Protein AF-A0A060CCU9-F1 (afdb_monomer_lite)

InterPro domains:
  IPR027054 Mannosyltransferase ALG2 [PTHR45918] (2-85)

Structure (mmCIF, N/CA/C/O backbone):
data_AF-A0A060CCU9-F1
#
_entry.id   AF-A0A060CCU9-F1
#
loop_
_atom_site.group_PDB
_atom_site.id
_atom_site.type_symbol
_atom_site.label_atom_id
_atom_site.label_alt_id
_atom_site.label_comp_id
_atom_site.label_asym_id
_atom_site.label_entity_id
_atom_site.label_seq_id
_atom_site.pdbx_PDB_ins_code
_atom_site.Cartn_x
_atom_site.Cartn_y
_atom_site.Cartn_z
_atom_site.occupancy
_atom_site.B_iso_or_equiv
_atom_site.auth_seq_id
_atom_site.auth_comp_id
_atom_site.auth_asym_id
_atom_site.auth_atom_id
_atom_site.pdbx_PDB_model_num
ATOM 1 N N . MET A 1 1 ? 9.193 8.219 -23.273 1.00 51.44 1 MET A N 1
ATOM 2 C CA . MET A 1 1 ? 9.830 7.694 -22.042 1.00 51.44 1 MET A CA 1
ATOM 3 C C . MET A 1 1 ? 11.344 7.481 -22.224 1.00 51.44 1 MET A C 1
ATOM 5 O O . MET A 1 1 ? 11.916 6.650 -21.543 1.00 51.44 1 MET A O 1
ATOM 9 N N . SER A 1 2 ? 12.008 8.240 -23.109 1.00 54.41 2 SER A N 1
ATOM 10 C CA . SER A 1 2 ? 13.439 8.082 -23.443 1.00 54.41 2 SER A CA 1
ATOM 11 C C . SER A 1 2 ? 14.275 9.330 -23.115 1.00 54.41 2 SER A C 1
ATOM 13 O O . SER A 1 2 ? 15.312 9.552 -23.727 1.00 54.41 2 SER A O 1
ATOM 15 N N . ALA A 1 3 ? 13.784 10.177 -22.206 1.00 76.94 3 ALA A N 1
ATOM 16 C CA . ALA A 1 3 ? 14.418 11.446 -21.828 1.00 76.94 3 ALA A CA 1
ATOM 17 C C . ALA A 1 3 ? 14.662 11.570 -20.313 1.00 76.94 3 ALA A C 1
ATOM 19 O O . ALA A 1 3 ? 15.073 12.624 -19.849 1.00 76.94 3 ALA A O 1
ATOM 20 N N . ALA A 1 4 ? 14.356 10.522 -19.541 1.00 86.38 4 ALA A N 1
ATOM 21 C CA . ALA A 1 4 ? 14.636 10.481 -18.112 1.00 86.38 4 ALA A CA 1
ATOM 22 C C . ALA A 1 4 ? 15.980 9.785 -17.884 1.00 86.38 4 ALA A C 1
ATOM 24 O O . ALA A 1 4 ? 16.225 8.733 -18.473 1.00 86.38 4 ALA A O 1
ATOM 25 N N . ASP A 1 5 ? 16.809 10.330 -16.997 1.00 88.50 5 ASP A N 1
ATOM 26 C CA . ASP A 1 5 ? 18.094 9.725 -16.624 1.00 88.50 5 ASP A CA 1
ATOM 27 C C . ASP A 1 5 ? 17.923 8.397 -15.869 1.00 88.50 5 ASP A C 1
ATOM 29 O O . ASP A 1 5 ? 18.774 7.507 -15.922 1.00 88.50 5 ASP A O 1
ATOM 33 N N . ALA A 1 6 ? 16.806 8.251 -15.153 1.00 89.88 6 ALA A N 1
ATOM 34 C CA . ALA A 1 6 ? 16.439 7.030 -14.457 1.00 89.88 6 ALA A CA 1
ATOM 35 C C . ALA A 1 6 ? 14.919 6.854 -14.413 1.00 89.88 6 ALA A C 1
ATOM 37 O O . ALA A 1 6 ? 14.161 7.816 -14.289 1.00 89.88 6 ALA A O 1
ATOM 38 N N . VAL A 1 7 ? 14.487 5.595 -14.451 1.00 92.19 7 VAL A N 1
ATOM 39 C CA . VAL A 1 7 ? 13.100 5.191 -14.213 1.00 92.19 7 VAL A CA 1
ATOM 40 C C . VAL A 1 7 ? 13.054 4.386 -12.922 1.00 92.19 7 VAL A C 1
ATOM 42 O O . VAL A 1 7 ? 13.934 3.563 -12.664 1.00 92.19 7 VAL A O 1
ATOM 45 N N . VAL A 1 8 ? 12.030 4.624 -12.106 1.00 95.31 8 VAL A N 1
ATOM 46 C CA . VAL A 1 8 ? 11.776 3.866 -10.880 1.00 95.31 8 VAL A CA 1
ATOM 47 C C . VAL A 1 8 ? 10.320 3.434 -10.814 1.00 95.31 8 VAL A C 1
ATOM 49 O O . VAL A 1 8 ? 9.432 4.129 -11.305 1.00 95.31 8 VAL A O 1
ATOM 52 N N . VAL A 1 9 ? 10.078 2.282 -10.201 1.00 96.38 9 VAL A N 1
ATOM 53 C CA . VAL A 1 9 ? 8.746 1.706 -10.012 1.00 96.38 9 VAL A CA 1
ATOM 54 C C . VAL A 1 9 ? 8.481 1.414 -8.540 1.00 96.38 9 VAL A C 1
ATOM 56 O O . VAL A 1 9 ? 9.404 1.260 -7.743 1.00 96.38 9 VAL A O 1
ATOM 59 N N . ASN A 1 10 ? 7.204 1.318 -8.175 1.00 96.75 10 ASN A N 1
ATOM 60 C CA . ASN A 1 10 ? 6.770 1.195 -6.783 1.00 96.75 10 ASN A CA 1
ATOM 61 C C . ASN A 1 10 ? 6.801 -0.231 -6.215 1.00 96.75 10 ASN A C 1
ATOM 63 O O . ASN A 1 10 ? 6.398 -0.429 -5.073 1.00 96.75 10 ASN A O 1
ATOM 67 N N . SER A 1 11 ? 7.192 -1.231 -7.007 1.00 97.19 11 SER A N 1
ATOM 68 C CA . SER A 1 11 ? 7.336 -2.612 -6.550 1.00 97.19 11 SER A CA 1
ATOM 69 C C . SER A 1 11 ? 8.150 -3.450 -7.534 1.00 97.19 11 SER A C 1
ATOM 71 O O . SER A 1 11 ? 8.252 -3.114 -8.716 1.00 97.19 11 SER A O 1
ATOM 73 N N . ASN A 1 12 ? 8.668 -4.588 -7.067 1.00 97.00 12 ASN A N 1
ATOM 74 C CA . ASN A 1 12 ? 9.319 -5.562 -7.950 1.00 97.00 12 ASN A CA 1
ATOM 75 C C . ASN A 1 12 ? 8.337 -6.230 -8.928 1.00 97.00 12 ASN A C 1
ATOM 77 O O . ASN A 1 12 ? 8.745 -6.627 -10.013 1.00 97.00 12 ASN A O 1
ATOM 81 N N . PHE A 1 13 ? 7.047 -6.305 -8.587 1.00 96.88 13 PHE A N 1
ATOM 82 C CA . PHE A 1 13 ? 6.017 -6.768 -9.519 1.00 96.88 13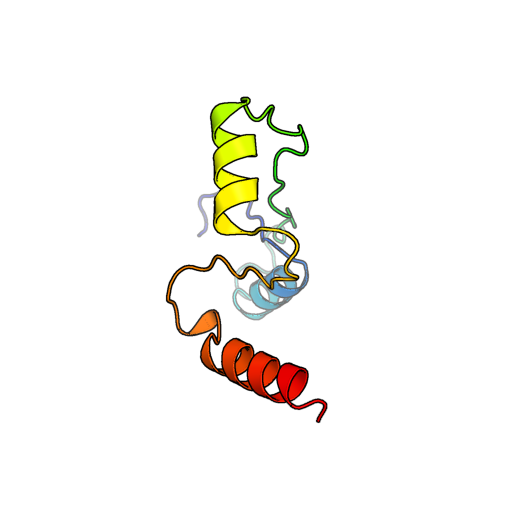 PHE A CA 1
ATOM 83 C C . PHE A 1 13 ? 5.821 -5.770 -10.667 1.00 96.88 13 PHE A C 1
ATOM 85 O O . PHE A 1 13 ? 5.827 -6.132 -11.837 1.00 96.88 13 PHE A O 1
ATOM 92 N N . THR A 1 14 ? 5.721 -4.478 -10.352 1.00 96.50 14 THR A N 1
ATOM 93 C CA . THR A 1 14 ? 5.636 -3.430 -11.377 1.00 96.50 14 THR A CA 1
ATOM 94 C C . THR A 1 14 ? 6.891 -3.421 -12.251 1.00 96.50 14 THR A C 1
ATOM 96 O O . THR A 1 14 ? 6.799 -3.160 -13.446 1.00 96.50 14 THR A O 1
ATOM 99 N N . LYS A 1 15 ? 8.058 -3.744 -11.676 1.00 95.25 15 LYS A N 1
ATOM 100 C CA . LYS A 1 15 ? 9.311 -3.896 -12.422 1.00 95.25 15 LYS A CA 1
ATOM 101 C C . LYS A 1 15 ? 9.233 -5.024 -13.447 1.00 95.25 15 LYS A C 1
ATOM 103 O O . LYS A 1 15 ? 9.546 -4.777 -14.603 1.00 95.25 15 LYS A O 1
ATOM 108 N N . SER A 1 16 ? 8.766 -6.215 -13.064 1.00 95.00 16 SER A N 1
ATOM 109 C CA . SER A 1 16 ? 8.621 -7.311 -14.031 1.00 95.00 16 SER A CA 1
ATOM 110 C C . SER A 1 16 ? 7.629 -6.957 -15.138 1.00 95.00 16 SER A C 1
ATOM 112 O O . SER A 1 16 ? 7.926 -7.150 -16.309 1.00 95.00 16 SER A O 1
ATOM 114 N N . VAL A 1 17 ? 6.494 -6.337 -14.788 1.00 95.94 17 VAL A N 1
ATOM 115 C CA . VAL A 1 17 ? 5.521 -5.861 -15.787 1.00 95.94 17 VAL A CA 1
ATOM 116 C C . VAL A 1 17 ? 6.154 -4.834 -16.732 1.00 95.94 17 VAL A C 1
ATOM 118 O O . VAL A 1 17 ? 5.896 -4.873 -17.933 1.00 95.94 17 VAL A O 1
ATOM 121 N N . TYR A 1 18 ? 6.995 -3.930 -16.221 1.00 94.19 18 TYR A N 1
ATOM 122 C CA . TYR A 1 18 ? 7.733 -2.967 -17.039 1.00 94.19 18 TYR A CA 1
ATOM 123 C C . TYR A 1 18 ? 8.679 -3.668 -18.022 1.00 94.19 18 TYR A C 1
ATOM 125 O O . TYR A 1 18 ? 8.632 -3.367 -19.212 1.00 94.19 18 TYR A O 1
ATOM 133 N N . ASP A 1 19 ? 9.492 -4.612 -17.545 1.00 91.88 19 ASP A N 1
ATOM 134 C CA . ASP A 1 19 ? 10.485 -5.327 -18.358 1.00 91.88 19 ASP A CA 1
ATOM 135 C C . ASP A 1 19 ? 9.823 -6.179 -19.463 1.00 91.88 19 ASP A C 1
ATOM 137 O O . ASP A 1 19 ? 10.336 -6.274 -20.586 1.00 91.88 19 ASP A O 1
ATOM 141 N N . ASP A 1 20 ? 8.651 -6.751 -19.169 1.00 94.06 20 ASP A N 1
ATOM 142 C CA . ASP A 1 20 ? 7.853 -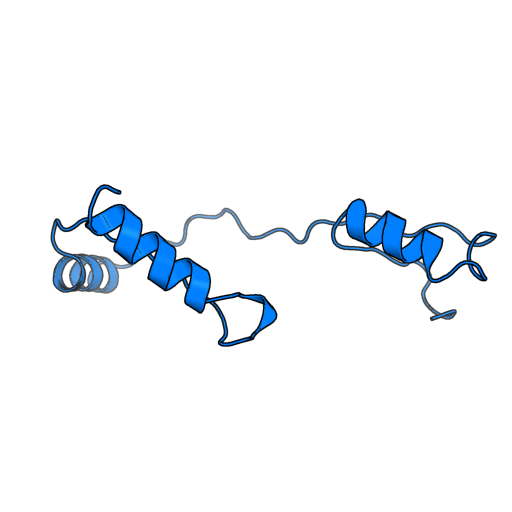7.524 -20.125 1.00 94.06 20 ASP A CA 1
ATOM 143 C C . ASP A 1 20 ? 7.157 -6.628 -21.158 1.00 94.06 20 ASP A C 1
ATOM 145 O O . ASP A 1 20 ? 7.103 -6.963 -22.343 1.00 94.06 20 ASP A O 1
ATOM 149 N N . THR A 1 21 ? 6.644 -5.471 -20.727 1.00 95.06 21 THR A N 1
ATOM 150 C CA . THR A 1 21 ? 5.866 -4.559 -21.583 1.00 95.06 21 THR A CA 1
ATOM 151 C C . THR A 1 21 ? 6.763 -3.711 -22.483 1.00 95.06 21 THR A C 1
ATOM 153 O O . THR A 1 21 ? 6.489 -3.544 -23.672 1.00 95.06 21 THR A O 1
ATOM 156 N N . PHE A 1 22 ? 7.847 -3.158 -21.937 1.00 92.00 22 PHE A N 1
ATOM 157 C CA . PHE A 1 22 ? 8.748 -2.244 -22.639 1.00 92.00 22 PHE A CA 1
ATOM 158 C C . PHE A 1 22 ? 9.972 -2.985 -23.169 1.00 92.00 22 PHE A C 1
ATOM 160 O O . PHE A 1 22 ? 11.116 -2.592 -22.943 1.00 92.00 22 PHE A O 1
ATOM 167 N N . SER A 1 23 ? 9.731 -4.058 -23.925 1.00 91.12 23 SER A N 1
ATOM 168 C CA . SER A 1 23 ? 10.791 -4.933 -24.428 1.00 91.12 23 SER A CA 1
ATOM 169 C C . SER A 1 23 ? 11.823 -4.218 -25.309 1.00 91.12 23 SER A C 1
ATOM 171 O O . SER A 1 23 ? 12.971 -4.640 -25.376 1.00 91.12 23 SER A O 1
ATOM 173 N N . PHE A 1 24 ? 11.433 -3.121 -25.959 1.00 89.75 24 PHE A N 1
ATOM 174 C CA . PHE A 1 24 ? 12.316 -2.273 -26.766 1.00 89.75 24 PHE A CA 1
ATOM 175 C C . PHE A 1 24 ? 13.316 -1.450 -25.935 1.00 89.75 24 PHE A C 1
ATOM 177 O O . PHE A 1 24 ? 14.211 -0.833 -26.503 1.00 89.75 24 PHE A O 1
ATOM 184 N N . LEU A 1 25 ? 13.169 -1.420 -24.606 1.00 87.81 25 LEU A N 1
ATOM 185 C CA . LEU A 1 25 ? 14.100 -0.785 -23.667 1.00 87.81 25 LEU A CA 1
ATOM 186 C C . LEU A 1 25 ? 14.971 -1.806 -22.920 1.00 87.81 25 LEU A C 1
ATOM 188 O O . LEU A 1 25 ? 15.686 -1.414 -22.005 1.00 87.81 25 LEU A O 1
ATOM 192 N N . LYS A 1 26 ? 14.944 -3.095 -23.292 1.00 83.19 26 LYS A N 1
ATOM 193 C CA . LYS A 1 26 ? 15.701 -4.158 -22.600 1.00 83.19 26 LYS A CA 1
ATOM 194 C C . LYS A 1 26 ? 17.215 -3.947 -22.601 1.00 83.19 26 LYS A C 1
ATOM 196 O O . LYS A 1 26 ? 17.874 -4.344 -21.647 1.00 83.19 26 LYS A O 1
ATOM 201 N N . ASP A 1 27 ? 17.745 -3.305 -23.641 1.00 84.94 27 ASP A N 1
ATOM 202 C CA . ASP A 1 27 ? 19.173 -2.978 -23.750 1.00 84.94 27 ASP A CA 1
ATOM 203 C C . ASP A 1 27 ? 19.549 -1.691 -22.988 1.00 84.94 27 ASP A C 1
ATOM 205 O O . ASP A 1 27 ? 20.722 -1.330 -22.887 1.00 84.94 27 ASP A O 1
ATOM 209 N N . VAL A 1 28 ? 18.556 -0.983 -22.440 1.00 84.12 28 VAL A N 1
ATOM 210 C CA . V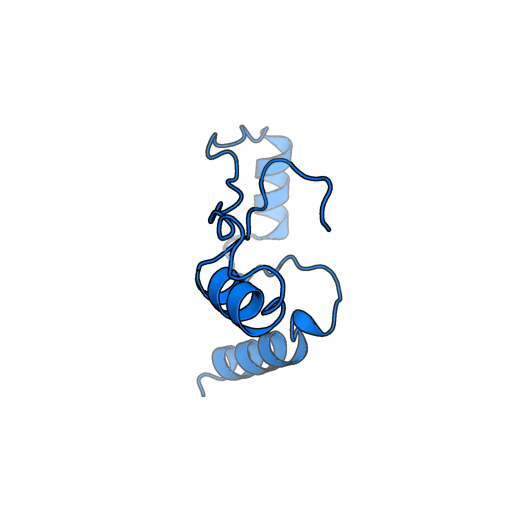AL A 1 28 ? 18.731 0.182 -21.567 1.00 84.12 28 VAL A CA 1
ATOM 211 C C . VAL A 1 28 ? 18.743 -0.285 -20.109 1.00 84.12 28 VAL A C 1
ATOM 213 O O . VAL A 1 28 ? 18.260 -1.361 -19.763 1.00 84.12 28 VAL A O 1
ATOM 216 N N . LYS A 1 29 ? 19.303 0.535 -19.216 1.00 85.62 29 LYS A N 1
ATOM 217 C CA . LYS A 1 29 ? 19.298 0.270 -17.775 1.00 85.62 29 LYS A CA 1
ATOM 218 C C . LYS A 1 29 ? 17.865 -0.028 -17.276 1.00 85.62 29 LYS A C 1
ATOM 220 O O . LYS A 1 29 ? 16.985 0.811 -17.479 1.00 85.62 29 LYS A O 1
ATOM 225 N N . PRO A 1 30 ? 17.636 -1.151 -16.566 1.00 87.56 30 PRO A N 1
ATOM 226 C CA . PRO A 1 30 ? 16.316 -1.502 -16.046 1.00 87.56 30 PRO A CA 1
ATOM 227 C C . PRO A 1 30 ? 15.864 -0.517 -14.959 1.00 87.56 30 PRO A C 1
ATOM 229 O O . PRO A 1 30 ? 16.713 0.086 -14.283 1.00 87.56 30 PRO A O 1
ATOM 232 N N . PRO A 1 31 ? 14.548 -0.376 -14.718 1.00 93.94 31 PRO A N 1
ATOM 233 C CA . PRO A 1 31 ? 14.058 0.535 -13.698 1.00 93.94 31 PRO A CA 1
ATOM 234 C C . PRO A 1 31 ? 14.518 0.101 -12.297 1.00 93.94 31 PRO A C 1
ATOM 236 O O . PRO A 1 31 ? 14.643 -1.090 -11.978 1.00 93.94 31 PRO A O 1
ATOM 239 N N . GLY A 1 32 ? 14.776 1.085 -11.439 1.00 95.00 32 GLY A N 1
ATOM 240 C CA . GLY A 1 32 ? 14.953 0.862 -10.004 1.00 95.00 32 GLY A CA 1
ATOM 241 C C . GLY A 1 32 ? 13.615 0.602 -9.309 1.00 95.00 32 GLY A C 1
ATOM 242 O O . GLY A 1 32 ? 12.560 0.920 -9.850 1.00 95.00 32 GLY A O 1
ATOM 243 N N . THR A 1 33 ? 13.645 0.070 -8.088 1.00 97.00 33 THR A N 1
ATOM 244 C CA . THR A 1 33 ? 12.443 -0.067 -7.251 1.00 97.00 33 THR A CA 1
ATOM 245 C C . THR A 1 33 ? 12.540 0.903 -6.078 1.00 97.00 33 THR A C 1
ATOM 247 O O . THR A 1 33 ? 13.511 0.853 -5.326 1.00 97.00 33 THR A O 1
ATOM 250 N N . ILE A 1 34 ? 11.540 1.768 -5.910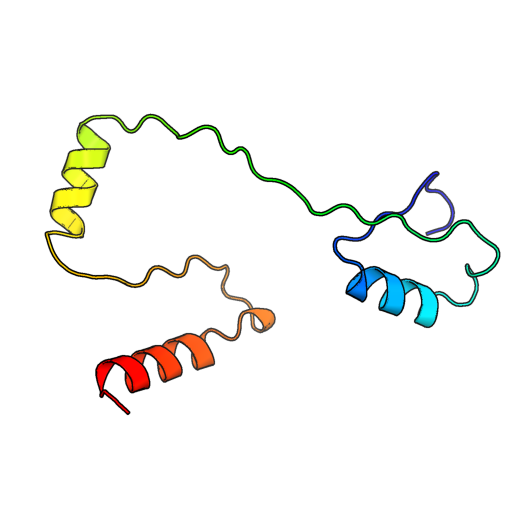 1.00 96.56 34 ILE A N 1
ATOM 251 C CA . ILE A 1 34 ? 11.397 2.658 -4.754 1.00 96.56 34 ILE A CA 1
ATOM 252 C C . ILE A 1 34 ? 9.982 2.507 -4.219 1.00 96.56 34 ILE A C 1
ATOM 254 O O . ILE A 1 34 ? 9.023 2.808 -4.921 1.00 96.56 34 ILE A O 1
ATOM 258 N N . TYR A 1 35 ? 9.857 2.088 -2.965 1.00 95.88 35 TYR A N 1
ATOM 259 C CA . TYR A 1 35 ? 8.586 2.100 -2.250 1.00 95.88 35 TYR A CA 1
ATOM 260 C C . TYR A 1 35 ? 8.408 3.486 -1.626 1.00 95.88 35 TYR A C 1
ATOM 262 O O . TYR A 1 35 ? 9.228 3.857 -0.786 1.00 95.88 35 TYR A O 1
ATOM 270 N N . PRO A 1 36 ? 7.402 4.281 -2.037 1.00 92.56 36 PRO A N 1
ATOM 271 C CA . PRO A 1 36 ? 7.168 5.581 -1.425 1.00 92.56 36 PRO A CA 1
ATOM 272 C C . PRO A 1 36 ? 6.928 5.427 0.079 1.00 92.56 36 PRO A C 1
ATOM 274 O O . PRO A 1 36 ? 6.060 4.657 0.493 1.00 92.56 36 PRO A O 1
ATOM 277 N N . CYS A 1 37 ? 7.713 6.142 0.880 1.00 91.44 37 CYS A N 1
ATOM 278 C CA . CYS A 1 37 ? 7.619 6.114 2.335 1.00 91.44 37 CYS A CA 1
ATOM 279 C C . CYS A 1 37 ? 6.618 7.153 2.850 1.00 91.44 37 CYS A C 1
ATOM 281 O O . CYS A 1 37 ? 6.281 8.117 2.160 1.00 91.44 37 CYS A O 1
ATOM 283 N N . VAL A 1 38 ? 6.195 6.967 4.097 1.00 91.12 38 VAL A N 1
ATOM 284 C CA . VAL A 1 38 ? 5.465 7.964 4.887 1.00 91.12 38 VAL A CA 1
ATOM 285 C C . VAL A 1 38 ? 6.331 8.400 6.065 1.00 91.12 38 VAL A C 1
ATOM 287 O O . VAL A 1 38 ? 7.224 7.659 6.479 1.00 91.12 38 VAL A O 1
ATOM 290 N N . ASP A 1 39 ? 6.079 9.599 6.586 1.00 92.44 39 ASP A N 1
ATOM 291 C CA . ASP A 1 39 ? 6.674 10.026 7.851 1.00 92.44 39 ASP A CA 1
ATOM 292 C C . ASP A 1 39 ? 6.124 9.153 8.988 1.00 92.44 39 ASP A C 1
ATOM 294 O O . ASP A 1 39 ? 4.924 8.876 9.044 1.00 92.44 39 ASP A O 1
ATOM 298 N N . LEU A 1 40 ? 7.020 8.687 9.855 1.00 93.25 40 LEU A N 1
ATOM 299 C CA . LEU A 1 40 ? 6.698 7.857 11.017 1.00 93.25 40 LEU A CA 1
ATOM 300 C C . LEU A 1 40 ? 6.671 8.672 12.313 1.00 93.25 40 LEU A C 1
ATOM 302 O O . LEU A 1 40 ? 6.418 8.117 13.379 1.00 93.25 40 LEU A O 1
ATOM 306 N N . THR A 1 41 ? 6.942 9.973 12.228 1.00 95.00 41 THR A N 1
ATOM 307 C CA . THR A 1 41 ? 6.788 10.899 13.343 1.00 95.00 41 THR A CA 1
ATOM 308 C C . THR A 1 41 ? 5.332 10.898 13.787 1.00 95.00 41 THR A C 1
ATOM 310 O O . THR A 1 41 ? 4.433 11.224 13.008 1.00 95.00 41 THR A O 1
ATOM 313 N N . GLU A 1 42 ? 5.088 10.517 15.041 1.00 87.38 42 GLU A N 1
ATOM 314 C CA . GLU A 1 42 ? 3.735 10.537 15.582 1.00 87.38 42 GLU A CA 1
ATOM 315 C C . GLU A 1 42 ? 3.239 11.986 15.690 1.00 87.38 42 GLU A C 1
ATOM 317 O O . GLU A 1 42 ? 3.902 12.820 16.314 1.00 87.38 42 GLU A O 1
ATOM 322 N N . PRO A 1 43 ? 2.085 12.319 15.090 1.00 86.69 43 PRO A N 1
ATOM 323 C CA . PRO A 1 43 ? 1.525 13.651 15.225 1.00 86.69 43 PRO A CA 1
ATOM 324 C C . PRO A 1 43 ? 1.040 13.877 16.659 1.00 86.69 43 PRO A C 1
ATOM 326 O O . PRO A 1 43 ? 0.313 13.062 17.233 1.00 86.69 43 PRO A O 1
ATOM 329 N N . GLU A 1 44 ? 1.380 15.030 17.228 1.00 91.75 44 GLU A N 1
ATOM 330 C CA . GLU A 1 44 ? 0.797 15.450 18.496 1.00 91.75 44 GLU A CA 1
ATOM 331 C C . GLU A 1 44 ? -0.644 15.922 18.285 1.00 91.75 44 GLU A C 1
ATOM 333 O O . GLU A 1 44 ? -0.916 16.934 17.637 1.00 91.75 44 GLU A O 1
ATOM 338 N N . PHE A 1 45 ? -1.594 15.192 18.868 1.00 92.75 45 PHE A N 1
ATOM 339 C CA . PHE A 1 45 ? -2.995 15.602 18.886 1.00 92.75 45 PHE A CA 1
ATOM 340 C C . PHE A 1 45 ? -3.292 16.464 20.114 1.00 92.75 45 PHE A C 1
ATOM 342 O O . PHE A 1 45 ? -3.039 16.056 21.256 1.00 92.75 45 PHE A O 1
ATOM 349 N N . ASN A 1 46 ? -3.887 17.636 19.888 1.00 95.44 46 ASN A N 1
ATOM 350 C CA . ASN A 1 46 ? -4.343 18.511 20.965 1.00 95.44 46 ASN A CA 1
ATOM 351 C C . ASN A 1 46 ? -5.528 17.890 21.746 1.00 95.44 46 ASN A C 1
ATOM 353 O O . ASN A 1 46 ? -6.120 16.879 21.352 1.00 95.44 46 ASN A O 1
ATOM 357 N N . GLN A 1 47 ? -5.878 18.495 22.883 1.00 96.06 47 GLN A N 1
ATOM 358 C CA . GLN A 1 47 ? -6.920 17.963 23.767 1.00 96.06 47 GLN A CA 1
ATOM 359 C C . GLN A 1 47 ? -8.322 17.985 23.136 1.00 96.06 47 GLN A C 1
ATOM 361 O O . GLN A 1 47 ? -9.146 17.119 23.437 1.00 96.06 47 GLN A O 1
ATOM 366 N N . GLU A 1 48 ? -8.589 18.944 22.251 1.00 96.25 48 GLU A N 1
ATOM 367 C CA . GLU A 1 48 ? -9.860 19.059 21.534 1.00 96.25 48 GLU A CA 1
ATOM 368 C C . GLU A 1 48 ? -10.076 17.856 20.607 1.00 96.25 48 GLU A C 1
ATOM 370 O O . GLU A 1 48 ? -11.109 17.195 20.695 1.00 96.25 48 GLU A O 1
ATOM 375 N N . VAL A 1 49 ? -9.063 17.485 19.815 1.00 94.12 49 VAL A N 1
ATOM 376 C CA . VAL A 1 49 ? -9.098 16.309 18.929 1.00 94.12 49 VAL A CA 1
ATOM 377 C C . VAL A 1 49 ? -9.278 15.020 19.728 1.00 94.12 49 VAL A C 1
ATOM 379 O O . VAL A 1 49 ? -10.093 14.175 19.362 1.00 94.12 49 VAL A O 1
ATOM 382 N N . LYS A 1 50 ? -8.568 14.870 20.853 1.00 92.56 50 LYS A N 1
ATOM 383 C CA . LYS A 1 50 ? -8.708 13.693 21.730 1.00 92.56 50 LYS A CA 1
ATOM 384 C C . LYS A 1 50 ? -10.118 13.574 22.310 1.00 92.56 50 LYS A C 1
ATOM 386 O O . LYS A 1 50 ? -10.675 12.478 22.366 1.00 92.56 50 LYS A O 1
ATOM 391 N N . THR A 1 51 ? -10.699 14.700 22.717 1.00 95.25 51 THR A N 1
ATOM 392 C CA . THR A 1 51 ? -12.065 14.755 23.252 1.00 95.25 51 THR A CA 1
ATOM 393 C C . THR A 1 51 ? -13.084 14.424 22.166 1.00 95.25 51 THR A C 1
ATOM 395 O O . THR A 1 51 ? -13.968 13.601 22.390 1.00 95.25 51 THR A O 1
ATOM 398 N N . LEU A 1 52 ? -12.921 14.990 20.967 1.00 94.06 52 LEU A N 1
ATOM 399 C CA . LEU A 1 52 ? -13.764 14.693 19.813 1.00 94.06 52 LEU A CA 1
ATOM 400 C C . LEU A 1 52 ? -13.714 13.205 19.449 1.00 94.06 52 LEU A C 1
ATOM 402 O O . LEU A 1 52 ? -14.761 12.583 19.301 1.00 94.06 52 LEU A O 1
ATOM 406 N N . HIS A 1 53 ? -12.517 12.620 19.370 1.00 90.75 53 HIS A N 1
ATOM 407 C CA . HIS A 1 53 ? -12.347 11.194 19.100 1.00 90.75 53 HIS A CA 1
ATOM 408 C C . HIS A 1 53 ? -13.091 10.335 20.127 1.00 90.75 53 HIS A C 1
ATOM 410 O O . HIS A 1 53 ? -13.855 9.453 19.746 1.00 90.75 53 HIS A O 1
ATOM 416 N N . LYS A 1 54 ? -12.924 10.621 21.426 1.00 91.12 54 LYS A N 1
ATOM 417 C CA . LYS A 1 54 ? -13.629 9.894 22.490 1.00 91.12 54 LYS A CA 1
ATOM 418 C C . LYS A 1 54 ? -15.150 10.024 22.368 1.00 91.12 54 LYS A C 1
ATOM 420 O O . LYS A 1 54 ? -15.854 9.045 22.567 1.00 91.12 54 LYS A O 1
ATOM 425 N N . ASN A 1 55 ? -15.652 11.208 22.027 1.00 93.31 55 ASN A N 1
ATOM 426 C CA . ASN A 1 55 ? -17.089 11.443 21.893 1.00 93.31 55 ASN A CA 1
ATOM 427 C C . ASN A 1 55 ? -17.698 10.747 20.667 1.00 93.31 55 ASN A C 1
ATOM 429 O O . ASN A 1 55 ? -18.852 10.340 20.730 1.00 93.31 55 ASN A O 1
ATOM 433 N N . ILE A 1 56 ? -16.951 10.629 19.563 1.00 90.31 56 ILE A N 1
ATOM 434 C CA . ILE A 1 56 ? -17.432 9.971 18.337 1.00 90.31 56 ILE A CA 1
ATOM 435 C C . ILE A 1 56 ? -17.322 8.450 18.453 1.00 90.31 56 ILE A C 1
ATOM 437 O O . ILE A 1 56 ? -18.255 7.746 18.081 1.00 90.31 56 ILE A O 1
ATOM 441 N N . MET A 1 57 ? -16.184 7.946 18.933 1.00 89.94 57 MET A N 1
ATOM 442 C CA . MET A 1 57 ? -15.878 6.513 18.886 1.00 89.94 57 MET A CA 1
ATOM 443 C C . MET A 1 57 ? -16.266 5.773 20.172 1.00 89.94 57 MET A C 1
ATOM 445 O O . MET A 1 57 ? -16.471 4.564 20.133 1.00 89.94 57 MET A O 1
ATOM 449 N N . GLY A 1 58 ? -16.368 6.472 21.309 1.00 89.19 58 GLY A N 1
ATOM 450 C CA . GLY A 1 58 ? -16.657 5.854 22.603 1.00 89.19 58 GLY A CA 1
ATOM 451 C C . GLY A 1 58 ? -15.653 4.753 22.966 1.00 89.19 58 GLY A C 1
ATOM 452 O O . GLY A 1 58 ? -14.450 4.910 22.750 1.00 89.19 58 GLY A O 1
ATOM 453 N N . ASP A 1 59 ? -16.177 3.647 23.500 1.00 88.62 59 ASP A N 1
ATOM 454 C CA . ASP A 1 59 ? -15.426 2.419 23.810 1.00 88.62 59 ASP A CA 1
ATOM 455 C C . ASP A 1 59 ? -15.651 1.311 22.753 1.00 88.62 59 ASP A C 1
ATOM 457 O O . ASP A 1 59 ? -15.235 0.162 22.937 1.00 88.62 59 ASP A O 1
ATOM 461 N N . ASP A 1 60 ? -16.317 1.639 21.642 1.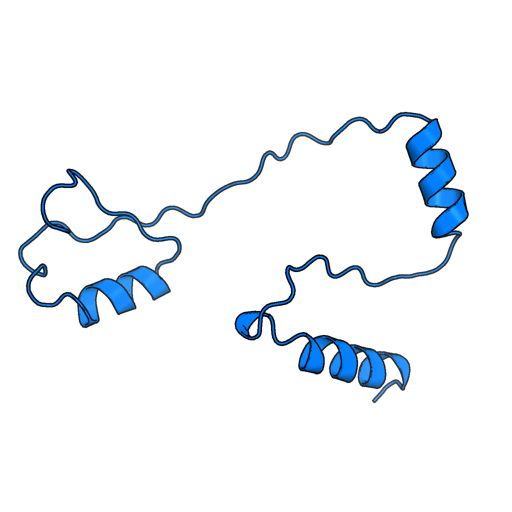00 87.81 60 ASP A N 1
ATOM 462 C CA . ASP A 1 60 ? -16.676 0.673 20.611 1.00 87.81 60 ASP A CA 1
ATOM 463 C C . ASP A 1 60 ? -15.477 0.296 19.735 1.00 87.81 60 ASP A C 1
ATOM 465 O O . ASP A 1 60 ? -14.567 1.082 19.456 1.00 87.81 60 ASP A O 1
ATOM 469 N N . LYS A 1 61 ? -15.492 -0.945 19.242 1.00 85.88 61 LYS A N 1
ATOM 470 C CA . LYS A 1 61 ? -14.521 -1.407 18.247 1.00 85.88 61 LYS A CA 1
ATOM 471 C C . LYS A 1 61 ? -15.005 -1.034 16.856 1.00 85.88 61 LYS A C 1
ATOM 473 O O . LYS A 1 61 ? -16.131 -1.349 16.480 1.00 85.88 61 LYS A O 1
ATOM 478 N N . PHE A 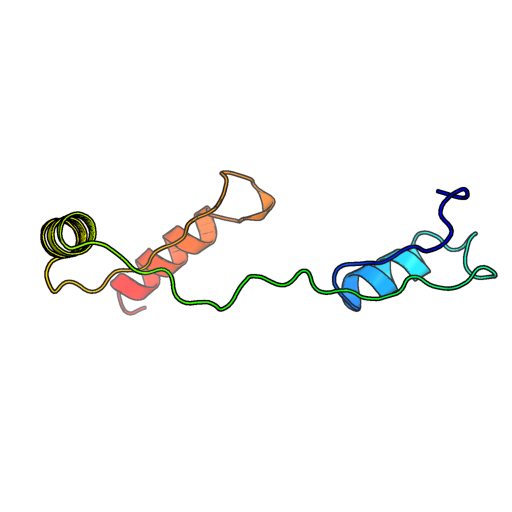1 62 ? -14.120 -0.450 16.061 1.00 87.50 62 PHE A N 1
ATOM 479 C CA . PHE A 1 62 ? -14.428 -0.022 14.703 1.00 87.50 62 PHE A CA 1
ATOM 480 C C . PHE A 1 62 ? -13.381 -0.508 13.704 1.00 87.50 62 PHE A C 1
ATOM 482 O O . PHE A 1 62 ? -12.227 -0.771 14.042 1.00 87.50 62 PHE A O 1
ATOM 489 N N . VAL A 1 63 ? -13.802 -0.592 12.444 1.00 89.44 63 VAL A N 1
ATOM 490 C CA . VAL A 1 63 ? -12.931 -0.820 11.291 1.00 89.44 63 VAL A CA 1
ATOM 491 C C . VAL A 1 63 ? -12.959 0.449 10.451 1.00 89.44 63 VAL A C 1
ATOM 493 O O . VAL A 1 63 ? -14.025 0.879 10.017 1.00 89.44 63 VAL A O 1
ATOM 496 N N . LEU A 1 64 ? -11.794 1.060 10.228 1.00 90.56 64 LEU A N 1
ATOM 497 C CA . LEU A 1 64 ? -11.667 2.281 9.437 1.00 90.56 64 LEU A CA 1
ATOM 498 C C . LEU A 1 64 ? -11.000 1.974 8.093 1.00 90.56 64 LEU A C 1
ATOM 500 O O . LEU A 1 64 ? -9.876 1.481 8.043 1.00 90.56 64 LEU A O 1
ATOM 504 N N . SER A 1 65 ? -11.683 2.311 7.000 1.00 91.25 65 SER A N 1
ATOM 505 C CA . SER A 1 65 ? -11.159 2.219 5.635 1.00 91.25 65 SER A CA 1
ATOM 506 C C . SER A 1 65 ? -11.264 3.585 4.965 1.00 91.25 65 SER A C 1
ATOM 508 O O . SER A 1 65 ? -12.350 4.020 4.591 1.00 91.25 65 SER A O 1
ATOM 510 N N . VAL A 1 66 ? -10.132 4.277 4.819 1.00 92.88 66 VAL A N 1
ATOM 511 C CA . VAL A 1 66 ? -10.067 5.585 4.151 1.00 92.88 66 VAL A CA 1
ATOM 512 C C . VAL A 1 66 ? -9.501 5.390 2.751 1.00 92.88 66 VAL A C 1
ATOM 514 O O . VAL A 1 66 ? -8.302 5.196 2.564 1.00 92.88 66 VAL A O 1
ATOM 517 N N . ASN A 1 67 ? -10.373 5.424 1.748 1.00 91.00 67 ASN A N 1
ATOM 518 C CA . ASN A 1 67 ? -10.002 5.270 0.346 1.00 91.00 67 ASN A CA 1
ATOM 519 C C . ASN A 1 67 ? -10.747 6.293 -0.516 1.00 91.00 67 ASN A C 1
ATOM 521 O O . ASN A 1 67 ? -11.878 6.668 -0.215 1.00 91.00 67 ASN A O 1
ATOM 525 N N . ARG A 1 68 ? -10.140 6.711 -1.632 1.00 93.06 68 ARG A N 1
ATOM 526 C CA . ARG A 1 68 ? -10.884 7.391 -2.700 1.00 93.06 68 ARG A CA 1
ATOM 527 C C . ARG A 1 68 ? -11.876 6.403 -3.322 1.00 93.06 68 ARG A C 1
ATOM 529 O O . ARG A 1 68 ? -11.554 5.224 -3.467 1.00 93.06 68 ARG A O 1
ATOM 536 N N . PHE A 1 69 ? -13.050 6.890 -3.723 1.00 93.88 69 PHE A N 1
ATOM 537 C CA . PHE A 1 69 ? -14.033 6.077 -4.434 1.00 93.88 69 PHE A CA 1
ATOM 538 C C . PHE A 1 69 ? -13.558 5.786 -5.866 1.00 93.88 69 PHE A C 1
ATOM 540 O O . PHE A 1 69 ? -13.699 6.607 -6.769 1.00 93.88 69 PHE A O 1
ATOM 547 N N . GLU A 1 70 ? -12.928 4.626 -6.048 1.00 95.50 70 GLU A N 1
ATOM 548 C CA . GLU A 1 70 ? -12.396 4.146 -7.324 1.00 95.50 70 GLU A CA 1
ATOM 549 C C . GLU A 1 70 ? -12.623 2.634 -7.439 1.00 95.50 70 GLU A C 1
ATOM 551 O O . GLU A 1 70 ? -12.416 1.898 -6.475 1.00 95.50 70 GLU A O 1
ATOM 556 N N . VAL A 1 71 ? -12.957 2.149 -8.639 1.00 95.25 71 VAL A N 1
ATOM 557 C CA . VAL A 1 71 ? -13.242 0.722 -8.903 1.00 95.25 71 VAL A CA 1
ATOM 558 C C . VAL A 1 71 ? -12.103 -0.193 -8.436 1.00 95.25 71 VAL A C 1
ATOM 560 O O . VAL A 1 71 ? -12.345 -1.217 -7.804 1.00 95.25 71 VAL A O 1
ATOM 563 N N . LYS A 1 72 ? -10.844 0.219 -8.644 1.00 94.31 72 LYS A N 1
ATOM 564 C CA . LYS A 1 72 ? -9.642 -0.541 -8.245 1.00 94.31 72 LYS A CA 1
ATOM 565 C C . LYS A 1 72 ? -9.527 -0.805 -6.736 1.00 94.31 72 LYS A C 1
ATOM 567 O O . LYS A 1 72 ? -8.695 -1.607 -6.329 1.00 94.31 72 LYS A O 1
ATOM 572 N N . LYS A 1 73 ? -10.302 -0.103 -5.901 1.00 93.56 73 LYS A N 1
ATOM 573 C CA . LYS A 1 73 ? -10.328 -0.299 -4.445 1.00 93.56 73 LYS A CA 1
ATOM 574 C C . LYS A 1 73 ? -11.276 -1.410 -4.005 1.00 93.56 73 LYS A C 1
ATOM 576 O O . LYS A 1 73 ? -11.175 -1.824 -2.859 1.00 93.56 73 LYS A O 1
ATOM 581 N N . ASN A 1 74 ? -12.154 -1.878 -4.896 1.00 95.62 74 ASN A N 1
ATOM 582 C CA . ASN A 1 74 ? -13.109 -2.957 -4.648 1.00 95.62 74 ASN A CA 1
ATOM 583 C C . ASN A 1 74 ? -13.848 -2.808 -3.299 1.00 95.62 74 ASN A C 1
ATOM 585 O O . ASN A 1 74 ? -13.807 -3.682 -2.436 1.00 95.62 74 ASN A O 1
ATOM 589 N N . VAL A 1 75 ? -14.474 -1.641 -3.099 1.00 94.56 75 VAL A N 1
ATOM 590 C CA . VAL A 1 75 ? -15.155 -1.289 -1.838 1.00 94.56 75 VAL A CA 1
ATOM 591 C C . VAL A 1 75 ? -16.314 -2.246 -1.532 1.00 94.56 75 VAL A C 1
ATOM 593 O O . VAL A 1 75 ? -16.565 -2.531 -0.366 1.00 94.56 75 VAL A O 1
ATOM 596 N N . GLU A 1 76 ? -16.970 -2.785 -2.561 1.00 94.94 76 GLU A N 1
ATOM 597 C CA . GLU A 1 76 ? -18.015 -3.809 -2.435 1.00 94.94 76 GLU A CA 1
ATOM 598 C C . GLU A 1 76 ? -17.519 -5.028 -1.649 1.00 94.94 76 GLU A C 1
ATOM 600 O O . GLU A 1 76 ? -18.097 -5.364 -0.616 1.00 94.94 76 GLU A O 1
ATOM 605 N N . LEU A 1 77 ? -16.378 -5.605 -2.045 1.00 95.69 77 LEU A N 1
ATOM 606 C CA . LEU A 1 77 ? -15.783 -6.742 -1.341 1.00 95.69 77 LEU A CA 1
ATOM 607 C C . LEU A 1 77 ? -15.498 -6.427 0.134 1.00 95.69 77 LEU A C 1
ATOM 609 O O . LEU A 1 77 ? -15.692 -7.287 0.994 1.00 95.69 77 LEU A O 1
ATOM 613 N N . ALA A 1 78 ? -15.036 -5.212 0.444 1.00 94.00 78 ALA A N 1
ATOM 614 C CA . ALA A 1 78 ? -14.773 -4.807 1.824 1.00 94.00 78 ALA A CA 1
ATOM 615 C C . ALA A 1 78 ? -16.061 -4.777 2.667 1.00 94.00 78 ALA A C 1
ATOM 617 O O . ALA A 1 78 ? -16.056 -5.252 3.803 1.00 94.00 78 ALA A O 1
ATOM 618 N N . ILE A 1 79 ? -17.163 -4.274 2.102 1.00 93.75 79 ILE A N 1
ATOM 619 C CA . ILE A 1 79 ? -18.475 -4.229 2.764 1.00 93.75 79 ILE A CA 1
ATOM 620 C C . ILE A 1 79 ? -19.025 -5.643 2.968 1.00 93.75 79 ILE A C 1
ATOM 622 O O . ILE A 1 79 ? -19.423 -5.990 4.078 1.00 93.75 79 ILE A O 1
ATOM 626 N N . GLU A 1 80 ? -19.006 -6.484 1.932 1.00 96.06 80 GLU A N 1
ATOM 627 C CA . GLU A 1 80 ? -19.482 -7.869 2.025 1.00 96.06 80 GLU A CA 1
ATOM 628 C C . GLU A 1 80 ? -18.678 -8.691 3.036 1.00 96.06 80 GLU A C 1
ATOM 630 O O . GLU A 1 80 ? -19.237 -9.472 3.807 1.00 96.06 80 GLU A O 1
ATOM 635 N N . SER A 1 81 ? -17.357 -8.500 3.058 1.00 95.31 81 SER A N 1
ATOM 636 C CA . SER A 1 81 ? -16.471 -9.175 4.008 1.00 95.31 81 SER A CA 1
ATOM 637 C C . SER A 1 81 ? -16.743 -8.721 5.438 1.00 95.31 81 SER A C 1
ATOM 639 O O . SER A 1 81 ? -16.766 -9.549 6.345 1.00 95.31 81 SER A O 1
ATOM 641 N N . TYR A 1 82 ? -17.000 -7.426 5.649 1.00 94.31 82 TYR A N 1
ATOM 642 C CA . TYR A 1 82 ? -17.396 -6.914 6.958 1.00 94.31 82 TYR A CA 1
ATOM 643 C C . TYR A 1 82 ? -18.749 -7.479 7.405 1.00 94.31 82 TYR A C 1
ATOM 645 O O . TYR A 1 82 ? -18.887 -7.874 8.559 1.00 94.31 82 TYR A O 1
ATOM 653 N N . ALA A 1 83 ? -19.724 -7.590 6.496 1.00 95.25 83 ALA A N 1
ATOM 654 C CA . ALA A 1 83 ? -21.013 -8.205 6.798 1.00 95.25 83 ALA A CA 1
ATOM 655 C C . ALA A 1 83 ? -20.851 -9.672 7.232 1.00 95.25 83 ALA A C 1
ATOM 657 O O . ALA A 1 83 ? -21.397 -10.069 8.258 1.00 95.25 83 ALA A O 1
ATOM 658 N N . LYS A 1 84 ? -20.053 -10.462 6.502 1.00 96.31 84 LYS A N 1
ATOM 659 C CA . LYS A 1 84 ? -19.724 -11.855 6.858 1.00 96.31 84 LYS A CA 1
ATOM 660 C C . LYS A 1 84 ? -19.040 -11.958 8.221 1.00 96.31 84 LYS A C 1
ATOM 662 O O . LYS A 1 84 ? -19.501 -12.696 9.089 1.00 96.31 84 LYS A O 1
ATOM 667 N N . PHE A 1 85 ? -18.020 -11.129 8.446 1.00 93.38 85 PHE A N 1
ATOM 668 C CA . PHE A 1 85 ? -17.329 -11.031 9.730 1.00 93.38 85 PHE A CA 1
ATOM 669 C C . PHE A 1 85 ? -18.295 -10.724 10.885 1.00 93.38 85 PHE A C 1
ATOM 671 O O . PHE A 1 85 ? -18.250 -11.394 11.913 1.00 93.38 85 PHE A O 1
ATOM 678 N N . ALA A 1 86 ? -19.198 -9.756 10.708 1.00 89.50 86 ALA A N 1
ATOM 679 C CA . ALA A 1 86 ? -20.185 -9.384 11.719 1.00 89.50 86 ALA A CA 1
ATOM 680 C C . ALA A 1 86 ? -21.219 -10.493 11.985 1.00 89.50 86 ALA A C 1
ATOM 682 O O . ALA A 1 86 ? -21.693 -10.632 13.111 1.00 89.50 86 ALA A O 1
ATOM 683 N N . MET A 1 87 ? -21.551 -11.298 10.972 1.00 92.50 87 MET A N 1
ATOM 684 C CA . MET A 1 87 ? -22.442 -12.458 11.099 1.00 92.50 87 MET A CA 1
ATOM 685 C C . MET A 1 87 ? -21.747 -13.703 11.681 1.00 92.50 87 MET A C 1
ATOM 687 O O . MET A 1 87 ? -22.430 -14.666 12.024 1.00 92.50 87 MET A O 1
ATOM 691 N N . GLY A 1 88 ? -20.416 -13.691 11.824 1.00 83.81 88 GLY A N 1
ATOM 692 C CA . GLY A 1 88 ? -19.640 -14.818 12.352 1.00 83.81 88 GLY A CA 1
ATOM 693 C C . GLY A 1 88 ? -19.525 -16.012 11.394 1.00 83.81 88 GLY A C 1
ATOM 694 O O . GLY A 1 88 ? -19.336 -17.136 11.857 1.00 83.81 88 GLY A O 1
ATOM 695 N N . THR A 1 89 ? -19.655 -15.778 10.085 1.00 52.47 89 THR A N 1
ATOM 696 C CA . THR A 1 89 ? -19.595 -16.781 9.000 1.00 52.47 89 THR A CA 1
ATOM 697 C C . THR A 1 89 ? -18.471 -16.471 8.029 1.00 52.47 89 THR A C 1
ATOM 699 O O . THR A 1 89 ? -17.780 -17.414 7.594 1.00 52.47 89 THR A O 1
#

Secondary structure (DSSP, 8-state):
--S-S--EESSHHHHHHHHHH-GGGTTSPPPEE-------PPP---HHHHHHHHHHHTT---------S-GGG-HHHHHHHHHHHHHT-

Sequence (89 aa):
MSAADAVVVNSNFTKSVYDDTFSFLKDVKPPGTIYPCVDLTEPEFNQEVKTLHKNIMGDDKFVLSVNRFEVKKNVELAIESYAKFAMGT

Organism: NCBI:txid1054455

Radius of gyration: 21.51 Å; chains: 1; bounding box: 42×36×51 Å

Foldseek 3Di:
DPPDPAAEDQDVVVQVVCCVVPVVCVVPDGHHYDNDDDDPPDDDDDPVVVVVCCVVCPPDDDDDDDDDPDVVVVVVVVVVVVVCVVVVD

pLDDT: mean 90.92, std 8.08, range [51.44, 97.19]